Protein AF-A0A7V2EEU2-F1 (afdb_monomer)

Mean predicted aligned error: 4.74 Å

Structure (mmCIF, N/CA/C/O backbone):
data_AF-A0A7V2EEU2-F1
#
_entry.id   AF-A0A7V2EEU2-F1
#
loop_
_atom_site.group_PDB
_atom_site.id
_atom_site.type_symbol
_atom_site.label_atom_id
_atom_site.label_alt_id
_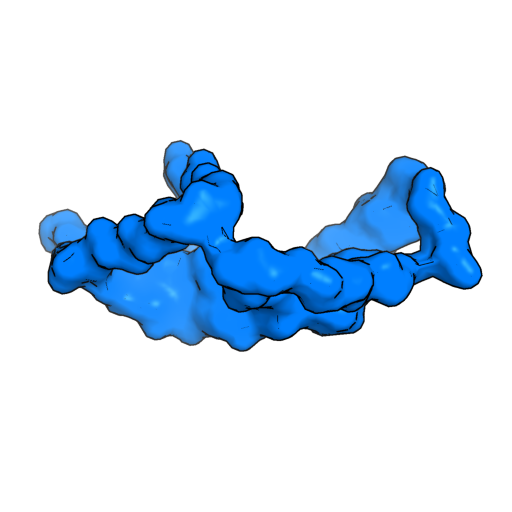atom_site.label_comp_id
_atom_site.label_asym_id
_atom_site.label_entity_id
_atom_site.label_seq_id
_atom_site.pdbx_PDB_ins_code
_atom_site.Cartn_x
_atom_site.Cartn_y
_atom_site.Cartn_z
_atom_site.occupancy
_atom_site.B_iso_or_equiv
_atom_site.auth_seq_id
_atom_site.auth_comp_id
_atom_site.auth_asym_id
_atom_site.auth_atom_id
_atom_site.pdbx_PDB_model_num
ATOM 1 N N . MET A 1 1 ? 11.937 2.080 -17.153 1.00 59.56 1 MET A N 1
ATOM 2 C CA . MET A 1 1 ? 11.679 2.896 -15.947 1.00 59.56 1 MET A CA 1
ATOM 3 C C . MET A 1 1 ? 12.474 2.258 -14.819 1.00 59.56 1 MET A C 1
ATOM 5 O O . MET A 1 1 ? 12.463 1.037 -14.732 1.00 59.56 1 MET A O 1
ATOM 9 N N . GLU A 1 2 ? 13.272 3.037 -14.096 1.00 67.00 2 GLU A N 1
ATOM 10 C CA . GLU A 1 2 ? 14.414 2.547 -13.309 1.00 67.00 2 GLU A CA 1
ATOM 11 C C . GLU A 1 2 ? 14.060 2.408 -11.816 1.00 67.00 2 GLU A C 1
ATOM 13 O O . GLU A 1 2 ? 13.466 3.313 -11.231 1.00 67.00 2 GLU A O 1
ATOM 18 N N . PHE A 1 3 ? 14.425 1.283 -11.191 1.00 81.81 3 PHE A N 1
ATOM 19 C CA . PHE A 1 3 ? 14.275 1.057 -9.748 1.00 81.81 3 PHE A CA 1
ATOM 20 C C . PHE A 1 3 ? 15.416 1.754 -8.992 1.00 81.81 3 PHE A C 1
ATOM 22 O O . PHE A 1 3 ? 16.375 1.117 -8.563 1.00 81.81 3 PHE A O 1
ATOM 29 N N . THR A 1 4 ? 15.347 3.083 -8.883 1.00 89.50 4 THR A N 1
ATOM 30 C CA . THR A 1 4 ? 16.346 3.885 -8.159 1.00 89.50 4 THR A CA 1
ATOM 31 C C . THR A 1 4 ? 15.744 4.513 -6.901 1.00 89.50 4 THR A C 1
ATOM 33 O O . THR A 1 4 ? 14.554 4.844 -6.895 1.00 89.50 4 THR A O 1
ATOM 36 N N . PRO A 1 5 ? 16.547 4.745 -5.842 1.00 91.38 5 PRO A N 1
ATOM 37 C CA . PRO A 1 5 ? 16.082 5.450 -4.645 1.00 91.38 5 PRO A CA 1
ATOM 38 C C . PRO A 1 5 ? 15.428 6.799 -4.968 1.00 91.38 5 PRO A C 1
ATOM 40 O O . PRO A 1 5 ? 14.343 7.099 -4.482 1.00 91.38 5 PRO A O 1
ATOM 43 N N . ARG A 1 6 ? 16.025 7.565 -5.889 1.00 92.56 6 ARG A N 1
ATOM 44 C CA . ARG A 1 6 ? 15.487 8.855 -6.334 1.00 92.56 6 ARG A CA 1
ATOM 45 C C . ARG A 1 6 ? 14.097 8.729 -6.967 1.00 92.56 6 ARG A C 1
ATOM 47 O O . ARG A 1 6 ? 13.212 9.514 -6.640 1.00 92.56 6 ARG A O 1
ATOM 54 N N . ALA A 1 7 ? 13.888 7.752 -7.851 1.00 90.75 7 ALA A N 1
ATOM 55 C CA . ALA A 1 7 ? 12.585 7.546 -8.485 1.00 90.75 7 ALA A CA 1
ATOM 56 C C . ALA A 1 7 ? 11.506 7.145 -7.462 1.00 90.75 7 ALA A C 1
ATOM 58 O O . ALA A 1 7 ? 10.354 7.566 -7.578 1.00 90.75 7 ALA A O 1
ATOM 59 N N . LEU A 1 8 ? 11.878 6.365 -6.439 1.00 91.19 8 LEU A N 1
ATOM 60 C CA . LEU A 1 8 ? 10.988 6.023 -5.327 1.00 91.19 8 LEU A CA 1
ATOM 61 C C . LEU A 1 8 ? 10.615 7.257 -4.499 1.00 91.19 8 LEU A C 1
ATOM 63 O O . LEU A 1 8 ? 9.439 7.447 -4.199 1.00 91.19 8 LEU A O 1
ATOM 67 N N . GLU A 1 9 ? 11.580 8.116 -4.169 1.00 93.38 9 GLU A N 1
ATOM 68 C CA . GLU A 1 9 ? 11.340 9.358 -3.422 1.00 93.38 9 GLU A CA 1
ATOM 69 C C . GLU A 1 9 ? 10.434 10.333 -4.182 1.00 93.38 9 GLU A C 1
ATOM 71 O O . GLU A 1 9 ? 9.487 10.883 -3.614 1.00 93.38 9 GLU A O 1
ATOM 76 N N . GLU A 1 10 ? 10.695 10.538 -5.475 1.00 92.88 10 GLU A N 1
ATOM 77 C CA . GLU A 1 10 ? 9.866 11.383 -6.339 1.00 92.88 10 GLU A CA 1
ATOM 78 C C . GLU A 1 10 ? 8.439 10.832 -6.425 1.00 92.88 10 GLU A C 1
ATOM 80 O O . GLU A 1 10 ? 7.471 11.583 -6.265 1.00 92.88 10 GLU A O 1
ATOM 85 N N . ARG A 1 11 ? 8.289 9.511 -6.588 1.00 92.00 11 ARG A N 1
ATOM 86 C CA . ARG A 1 11 ? 6.969 8.883 -6.620 1.00 92.00 11 ARG A CA 1
ATOM 87 C C . ARG A 1 11 ? 6.241 8.993 -5.283 1.00 92.00 11 ARG A C 1
ATOM 89 O O . ARG A 1 11 ? 5.055 9.314 -5.280 1.00 92.00 11 ARG A O 1
ATOM 96 N N . ALA A 1 12 ? 6.933 8.778 -4.167 1.00 91.31 12 ALA A N 1
ATOM 97 C CA . ALA A 1 12 ? 6.368 8.911 -2.828 1.00 91.31 12 ALA A CA 1
ATOM 98 C C . ALA A 1 12 ? 5.886 10.344 -2.552 1.00 91.31 12 ALA A C 1
ATOM 100 O O . ALA A 1 12 ? 4.824 10.530 -1.959 1.00 91.31 12 ALA A O 1
ATOM 101 N N . ARG A 1 13 ? 6.622 11.360 -3.027 1.00 92.31 13 ARG A N 1
ATOM 102 C CA . ARG A 1 13 ? 6.223 12.769 -2.905 1.00 92.31 13 ARG A CA 1
ATOM 103 C C . ARG A 1 13 ? 4.906 13.052 -3.625 1.00 92.31 13 ARG A C 1
ATOM 105 O O . ARG A 1 13 ? 4.020 13.639 -3.019 1.00 92.31 13 ARG A O 1
ATOM 112 N N . VAL A 1 14 ? 4.767 12.593 -4.870 1.00 91.19 14 VAL A N 1
ATOM 113 C CA . VAL A 1 14 ? 3.519 12.734 -5.644 1.00 91.19 14 VAL A CA 1
ATOM 114 C C . VAL A 1 14 ? 2.380 11.946 -5.002 1.00 91.19 14 VAL A C 1
ATOM 116 O O . VAL A 1 14 ? 1.254 12.426 -4.920 1.00 91.19 14 VAL A O 1
ATOM 119 N N . LEU A 1 15 ? 2.667 10.732 -4.526 1.00 90.62 15 LEU A N 1
ATOM 120 C CA . LEU A 1 15 ? 1.666 9.887 -3.888 1.00 90.62 15 LEU A CA 1
ATOM 121 C C . LEU A 1 15 ? 1.111 10.543 -2.621 1.00 90.62 15 LEU A C 1
ATOM 123 O O . LEU A 1 15 ? -0.093 10.497 -2.409 1.00 90.62 15 LEU A O 1
ATOM 127 N N . LYS A 1 16 ? 1.959 11.200 -1.820 1.00 89.75 16 LYS A N 1
ATOM 128 C CA . LYS A 1 16 ? 1.565 11.867 -0.571 1.00 89.75 16 LYS A CA 1
ATOM 129 C C . LYS A 1 16 ? 0.406 12.854 -0.748 1.00 89.75 16 LYS A C 1
ATOM 131 O O . LYS A 1 16 ? -0.394 12.991 0.168 1.00 89.75 16 LYS A O 1
ATOM 136 N N . GLU A 1 17 ? 0.289 13.501 -1.905 1.00 87.69 17 GLU A N 1
ATOM 137 C CA . GLU A 1 17 ? -0.808 14.432 -2.211 1.00 87.69 17 GLU A CA 1
ATOM 138 C C . GLU A 1 17 ? -2.171 13.733 -2.364 1.00 87.69 17 GLU A C 1
ATOM 140 O O . GLU A 1 17 ? -3.212 14.368 -2.229 1.00 87.69 17 GLU A O 1
ATOM 145 N N . GLN A 1 18 ? -2.171 12.424 -2.627 1.00 83.50 18 GLN A N 1
ATOM 146 C CA . GLN A 1 18 ? -3.363 11.592 -2.830 1.00 83.50 18 GLN A CA 1
ATOM 147 C C . GLN A 1 18 ? -3.731 10.776 -1.584 1.00 83.50 18 GLN A C 1
ATOM 149 O O . GLN A 1 18 ? -4.772 10.119 -1.561 1.00 83.50 18 GLN A O 1
ATOM 154 N N . LEU A 1 19 ? -2.865 10.768 -0.566 1.00 86.75 19 LEU A N 1
ATOM 155 C CA . LEU A 1 19 ? -3.041 9.956 0.631 1.00 86.75 19 LEU A CA 1
ATOM 156 C C . LEU A 1 19 ? -3.756 10.735 1.741 1.00 86.75 19 LEU A C 1
ATOM 158 O O . LEU A 1 19 ? -3.591 11.953 1.847 1.00 86.75 19 LEU A O 1
ATOM 162 N N . PRO A 1 20 ? -4.501 10.043 2.625 1.00 83.19 20 PRO A N 1
ATOM 163 C CA . PRO A 1 20 ? -5.007 10.653 3.846 1.00 83.19 20 PRO A CA 1
ATOM 164 C C . PRO A 1 20 ? -3.860 11.283 4.646 1.00 83.19 20 PRO A C 1
ATOM 166 O O . PRO A 1 20 ? -2.811 10.667 4.831 1.00 83.19 20 PRO A O 1
ATOM 169 N N . SER A 1 21 ? -4.065 12.487 5.181 1.00 81.75 21 SER A N 1
ATOM 170 C CA . SER A 1 21 ? -3.060 13.200 5.985 1.00 81.75 21 SER A CA 1
ATOM 171 C C . SER A 1 21 ? -2.912 12.657 7.415 1.00 81.75 21 SER A C 1
ATOM 173 O O . SER A 1 21 ? -2.373 13.343 8.283 1.00 81.75 21 SER A O 1
ATOM 175 N N . LEU A 1 22 ? -3.436 11.461 7.687 1.00 80.88 22 LEU A N 1
ATOM 176 C CA . LEU A 1 22 ? -3.437 10.848 9.009 1.00 80.88 22 LEU A CA 1
ATOM 177 C C . LEU A 1 22 ? -2.076 10.195 9.302 1.00 80.88 22 LEU A C 1
ATOM 179 O O . LEU A 1 22 ? -1.442 9.654 8.391 1.00 80.88 22 LEU A O 1
ATOM 183 N N . PRO A 1 23 ? -1.609 10.215 10.562 1.00 85.25 23 PRO A N 1
ATOM 184 C CA . PRO A 1 23 ? -0.397 9.507 10.944 1.00 85.25 23 PRO A CA 1
ATOM 185 C C . PRO A 1 23 ? -0.584 7.992 10.783 1.00 85.25 23 PRO A C 1
ATOM 187 O O . PRO A 1 23 ? -1.558 7.418 11.264 1.00 85.25 23 PRO A O 1
ATOM 190 N N . VAL A 1 24 ? 0.378 7.337 10.131 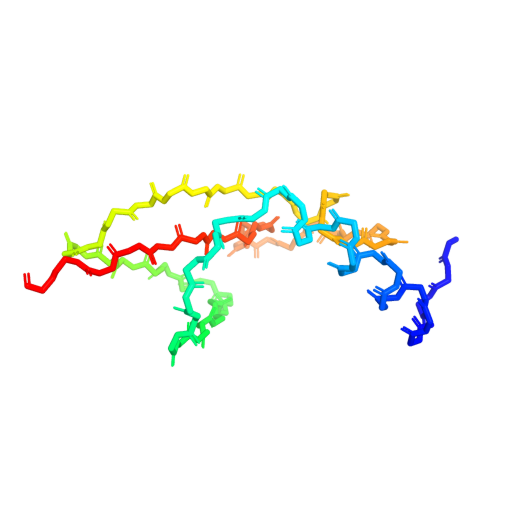1.00 88.19 24 VAL A N 1
ATOM 191 C CA . VAL A 1 24 ? 0.426 5.874 10.020 1.00 88.19 24 VAL A CA 1
ATOM 192 C C . VAL A 1 24 ? 1.149 5.316 11.243 1.00 88.19 24 VAL A C 1
ATOM 194 O O . VAL A 1 24 ? 2.327 5.603 11.448 1.00 88.19 24 VAL A O 1
ATOM 197 N N . SER A 1 25 ? 0.454 4.518 12.053 1.00 90.56 25 SER A N 1
ATOM 198 C CA . SER A 1 25 ? 1.010 3.862 13.247 1.00 90.56 25 SER A CA 1
ATOM 199 C C . SER A 1 25 ? 1.474 2.425 12.997 1.00 90.56 25 SER A C 1
ATOM 201 O O . SER A 1 25 ? 2.305 1.910 13.743 1.00 90.56 25 SER A O 1
ATOM 203 N N . LEU A 1 26 ? 0.952 1.777 11.951 1.00 90.69 26 LEU A N 1
ATOM 204 C CA . LEU A 1 26 ? 1.213 0.379 11.623 1.00 90.69 26 LEU A CA 1
ATOM 205 C C . LEU A 1 26 ? 1.203 0.174 10.105 1.00 90.69 26 LEU A C 1
ATOM 207 O O . LEU A 1 26 ? 0.335 0.693 9.405 1.00 90.69 26 LEU A O 1
ATOM 211 N N . ALA A 1 27 ? 2.141 -0.632 9.612 1.00 92.19 27 ALA A N 1
ATOM 212 C CA . ALA A 1 27 ? 2.146 -1.146 8.249 1.00 92.19 27 ALA A CA 1
ATOM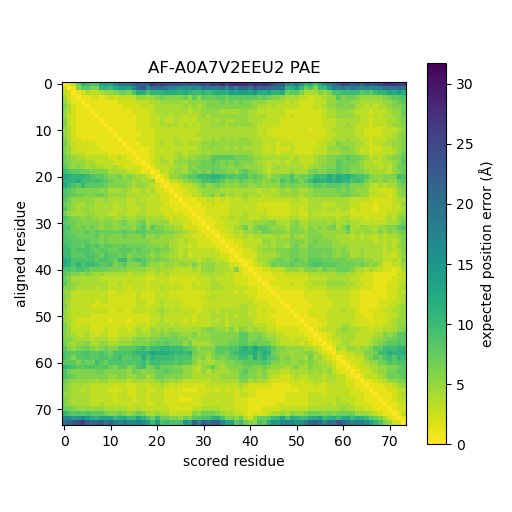 213 C C . ALA A 1 27 ? 2.158 -2.678 8.294 1.00 92.19 27 ALA A C 1
ATOM 215 O O . ALA A 1 27 ? 2.971 -3.273 9.002 1.00 92.19 27 ALA A O 1
ATOM 216 N N . VAL A 1 28 ?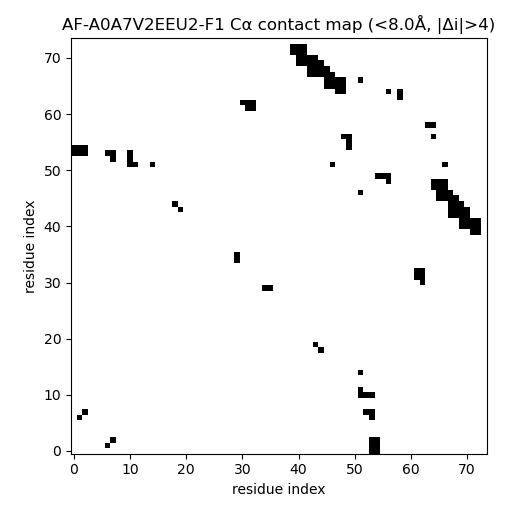 1.259 -3.309 7.539 1.00 91.56 28 VAL A N 1
ATOM 217 C CA . VAL A 1 28 ? 1.126 -4.770 7.461 1.00 91.56 28 VAL A CA 1
ATOM 218 C C . VAL A 1 28 ? 1.306 -5.206 6.013 1.00 91.56 28 VAL A C 1
ATOM 220 O O . VAL A 1 28 ? 0.831 -4.539 5.096 1.00 91.56 28 VAL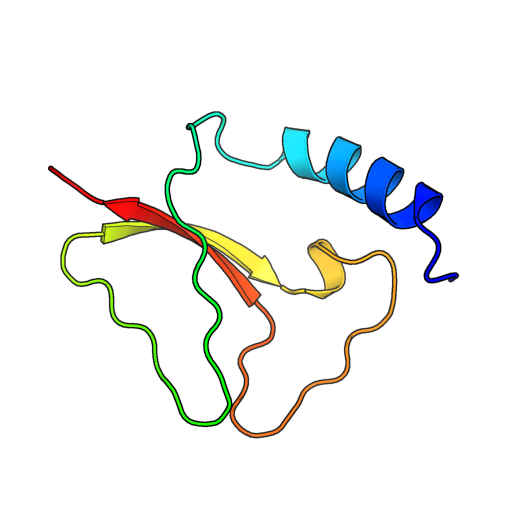 A O 1
ATOM 223 N N . VAL A 1 29 ? 1.985 -6.333 5.809 1.00 90.50 29 VAL A N 1
ATOM 224 C CA . VAL A 1 29 ? 2.183 -6.942 4.490 1.00 90.50 29 VAL A CA 1
ATOM 225 C C . VAL A 1 29 ? 1.581 -8.344 4.508 1.00 90.50 29 VAL A C 1
ATOM 227 O O . VAL A 1 29 ? 2.008 -9.190 5.292 1.00 90.50 29 VAL A O 1
ATOM 230 N N . ALA A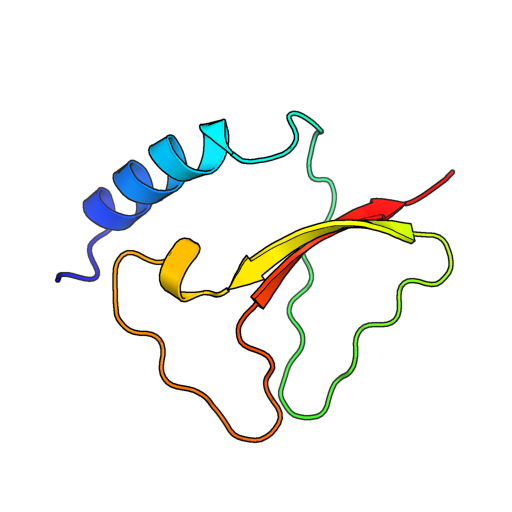 1 30 ? 0.588 -8.585 3.649 1.00 88.56 30 ALA A N 1
ATOM 231 C CA . ALA A 1 30 ? 0.010 -9.910 3.449 1.00 88.56 30 ALA A CA 1
ATOM 232 C C . ALA A 1 30 ? 0.903 -10.736 2.515 1.00 88.56 30 ALA A C 1
ATOM 234 O O . ALA A 1 30 ? 1.201 -10.315 1.397 1.00 88.56 30 ALA A O 1
ATOM 235 N N . GLY A 1 31 ? 1.340 -11.905 2.981 1.00 84.75 31 GLY A N 1
ATOM 236 C CA . GLY A 1 31 ? 2.037 -12.887 2.152 1.00 84.75 31 GLY A CA 1
ATOM 237 C C . GLY A 1 31 ? 1.079 -13.741 1.316 1.00 84.75 31 GLY A C 1
ATOM 238 O O . GLY A 1 31 ? -0.139 -13.592 1.376 1.00 84.75 31 GLY A O 1
ATOM 239 N N . SER A 1 32 ? 1.638 -14.681 0.552 1.00 85.00 32 SER A N 1
ATOM 240 C CA . SER A 1 32 ? 0.863 -15.597 -0.293 1.00 85.00 32 SER A CA 1
ATOM 241 C C . SER A 1 32 ? -0.184 -16.376 0.508 1.00 85.00 32 SER A C 1
ATOM 243 O O . SER A 1 32 ? 0.158 -17.033 1.490 1.00 85.00 32 SER A O 1
ATOM 245 N N . GLY A 1 33 ? -1.440 -16.350 0.053 1.00 83.25 33 GLY A N 1
ATOM 246 C CA . GLY A 1 33 ? -2.534 -17.106 0.675 1.00 83.25 33 GLY A CA 1
ATOM 247 C C . GLY A 1 33 ? -3.022 -16.543 2.014 1.00 83.25 33 GLY A C 1
ATOM 248 O O . GLY A 1 33 ? -3.795 -17.212 2.694 1.00 83.25 33 GLY A O 1
ATOM 249 N N . ILE A 1 34 ? -2.580 -15.339 2.394 1.00 86.19 34 ILE A N 1
ATOM 250 C CA . ILE A 1 34 ? -3.032 -14.645 3.602 1.00 86.19 34 ILE A CA 1
ATOM 251 C C . ILE A 1 34 ? -4.053 -13.579 3.212 1.00 86.19 34 ILE A C 1
ATOM 253 O O . ILE A 1 34 ? -3.764 -12.697 2.405 1.00 86.19 34 ILE A O 1
ATOM 257 N N . GLU A 1 35 ? -5.225 -13.622 3.839 1.00 84.19 35 GLU A N 1
ATOM 258 C CA . GLU A 1 35 ? -6.213 -12.548 3.782 1.00 84.19 35 GLU A CA 1
ATOM 259 C C . GLU A 1 35 ? -6.136 -11.713 5.065 1.00 84.19 35 GLU A C 1
ATOM 261 O O . GLU A 1 35 ? -6.200 -12.246 6.175 1.00 84.19 35 GLU A O 1
ATOM 266 N N . LEU A 1 36 ? -5.970 -10.396 4.922 1.00 83.62 36 LEU A N 1
ATOM 267 C CA . LEU A 1 36 ? -6.006 -9.470 6.052 1.00 83.62 36 LEU A CA 1
ATOM 268 C C . LEU A 1 36 ? -7.441 -9.003 6.275 1.00 83.62 36 LEU A C 1
ATOM 270 O O . LEU A 1 36 ? -8.005 -8.292 5.444 1.00 83.62 36 LEU A O 1
ATOM 274 N N . VAL A 1 37 ? -7.998 -9.363 7.428 1.00 84.44 37 VAL A N 1
ATOM 275 C CA . VAL A 1 37 ? -9.320 -8.914 7.867 1.00 84.44 37 VAL A CA 1
ATOM 276 C C . VAL A 1 37 ? -9.141 -7.970 9.049 1.00 84.44 37 VAL A C 1
ATOM 278 O O . VAL A 1 37 ? -8.568 -8.343 10.071 1.00 84.44 37 VAL A O 1
ATOM 281 N N . LEU A 1 38 ? -9.632 -6.740 8.904 1.00 86.31 38 LEU A N 1
ATOM 282 C CA . LEU A 1 38 ? -9.610 -5.709 9.941 1.00 86.31 38 LEU A CA 1
ATOM 283 C C . LEU A 1 38 ? -11.062 -5.325 10.279 1.00 86.31 38 LEU A C 1
ATOM 285 O O . LEU A 1 38 ? -11.590 -4.381 9.693 1.00 86.31 38 LEU A O 1
ATOM 289 N N . PRO A 1 39 ? -11.742 -6.082 11.162 1.00 84.25 39 PRO A N 1
ATOM 290 C CA . PRO A 1 39 ? -13.189 -5.964 11.362 1.00 84.25 39 PRO A CA 1
ATOM 291 C C . PRO A 1 39 ? -13.619 -4.625 11.979 1.00 84.25 39 PRO A C 1
ATOM 293 O O . PRO A 1 39 ? -14.702 -4.136 11.676 1.00 84.25 39 PRO A O 1
ATOM 296 N N . GLU A 1 40 ? -12.763 -4.009 12.794 1.00 90.38 40 GLU A N 1
ATOM 297 C CA . GLU A 1 40 ? -13.013 -2.714 13.451 1.00 90.38 40 GLU A CA 1
ATOM 298 C C . GLU A 1 40 ? -12.326 -1.550 12.719 1.00 90.38 40 GLU A C 1
ATOM 300 O O . GLU A 1 40 ? -12.091 -0.479 13.280 1.00 90.38 40 GLU A O 1
ATOM 305 N N . ALA A 1 41 ? -11.965 -1.755 11.450 1.00 90.69 41 ALA A N 1
ATOM 306 C CA . ALA A 1 41 ? -11.322 -0.735 10.644 1.00 90.69 41 ALA A CA 1
ATOM 307 C C . ALA A 1 41 ? -12.155 -0.366 9.420 1.00 90.69 41 ALA A C 1
ATOM 309 O O . ALA A 1 41 ? -12.721 -1.207 8.720 1.00 90.69 41 ALA A O 1
ATOM 310 N N . ARG A 1 42 ? -12.161 0.926 9.107 1.00 91.44 42 ARG A N 1
ATOM 311 C CA . ARG A 1 42 ? -12.748 1.464 7.887 1.00 91.44 42 ARG A CA 1
ATOM 312 C C . ARG A 1 42 ? -11.663 1.625 6.829 1.00 91.44 42 ARG A C 1
ATOM 314 O O . ARG A 1 42 ? -10.710 2.378 7.028 1.00 91.44 42 ARG A O 1
ATOM 321 N N . LYS A 1 43 ? -11.818 0.962 5.679 1.00 91.06 43 LYS A N 1
ATOM 322 C CA . LYS A 1 43 ? -10.955 1.191 4.510 1.00 91.06 43 LYS A CA 1
ATOM 323 C C . LYS A 1 43 ? -11.213 2.600 3.966 1.00 91.06 43 LYS A C 1
ATOM 325 O O . LYS A 1 43 ? -12.333 2.909 3.567 1.00 91.06 43 LYS A O 1
ATOM 330 N N . LEU A 1 44 ? -10.189 3.447 3.966 1.00 91.88 44 LEU A N 1
ATOM 331 C CA . LEU A 1 44 ? -10.259 4.827 3.473 1.00 91.88 44 LEU A CA 1
ATOM 332 C C . LEU A 1 44 ? -9.922 4.927 1.986 1.00 91.88 44 LEU A C 1
ATOM 334 O O . LEU A 1 44 ? -10.508 5.728 1.264 1.00 91.88 44 LEU A O 1
ATOM 338 N N . LEU A 1 45 ? -8.942 4.139 1.549 1.00 91.88 45 LEU A N 1
ATOM 339 C CA . LEU A 1 45 ? -8.392 4.191 0.203 1.00 91.88 45 LEU A CA 1
ATOM 340 C C . LEU A 1 45 ? -7.821 2.826 -0.171 1.00 91.88 45 LEU A C 1
ATOM 342 O O . LEU A 1 45 ? -7.238 2.139 0.669 1.00 91.88 45 LEU A O 1
ATOM 346 N N . GLU A 1 46 ? -7.939 2.472 -1.444 1.00 92.94 46 GLU A N 1
ATOM 347 C CA . GLU A 1 46 ? -7.230 1.355 -2.052 1.00 92.94 46 GLU A CA 1
ATOM 348 C C . GLU A 1 46 ? -6.618 1.814 -3.368 1.00 92.94 46 GLU A C 1
ATOM 350 O O . GLU A 1 46 ? -7.292 2.415 -4.202 1.00 92.94 46 GLU A O 1
ATOM 355 N N . LEU A 1 47 ? -5.328 1.549 -3.531 1.00 92.94 47 LEU A N 1
ATOM 356 C CA . LEU A 1 47 ? -4.561 1.878 -4.719 1.00 92.94 47 LEU A CA 1
ATOM 357 C C . LEU A 1 47 ? -3.975 0.599 -5.292 1.00 92.94 47 LEU A C 1
ATOM 359 O O . LEU A 1 47 ? -3.340 -0.180 -4.579 1.00 92.94 47 LEU A O 1
ATOM 363 N N . ALA A 1 48 ? -4.120 0.405 -6.595 1.00 91.69 48 ALA A N 1
ATOM 364 C CA . ALA A 1 48 ? -3.389 -0.638 -7.290 1.00 91.69 48 ALA A CA 1
ATOM 365 C C . ALA A 1 48 ? -1.893 -0.293 -7.327 1.00 91.69 48 ALA A C 1
ATOM 367 O O . ALA A 1 48 ? -1.506 0.867 -7.454 1.00 91.69 48 ALA A O 1
ATOM 368 N N . TYR A 1 49 ? -1.019 -1.296 -7.278 1.00 91.88 49 TYR A N 1
ATOM 369 C CA . TYR A 1 49 ? 0.433 -1.089 -7.237 1.00 91.88 49 TYR A CA 1
ATOM 370 C C . TYR A 1 49 ? 1.001 -0.292 -8.414 1.00 91.88 49 TYR A C 1
ATOM 372 O O . TYR A 1 49 ? 1.955 0.457 -8.223 1.00 91.88 49 TYR A O 1
ATOM 380 N N . HIS A 1 50 ? 0.400 -0.364 -9.603 1.00 89.75 50 HIS A N 1
ATOM 381 C CA . HIS A 1 50 ? 0.816 0.467 -10.741 1.00 89.75 50 HIS A CA 1
ATOM 382 C C . HIS A 1 50 ? 0.557 1.970 -10.513 1.00 89.75 50 HIS A C 1
ATOM 384 O O . HIS A 1 50 ? 1.151 2.813 -11.177 1.00 89.75 50 HIS A O 1
ATOM 390 N N . GLN A 1 51 ? -0.314 2.313 -9.561 1.00 90.19 51 GLN A N 1
ATOM 391 C CA . GLN A 1 51 ? -0.546 3.676 -9.086 1.00 90.19 51 GLN A CA 1
ATOM 392 C C . GLN A 1 51 ? 0.375 4.036 -7.913 1.00 90.19 51 GLN A C 1
ATOM 394 O O . GLN A 1 51 ? 0.386 5.183 -7.485 1.00 90.19 51 GLN A O 1
ATOM 399 N N . VAL A 1 52 ? 1.164 3.107 -7.379 1.00 91.75 52 VAL A N 1
ATOM 400 C CA . VAL A 1 52 ? 2.054 3.350 -6.233 1.00 91.75 52 VAL A CA 1
ATOM 401 C C . VAL A 1 52 ? 3.509 3.357 -6.680 1.00 91.75 52 VAL A C 1
ATOM 403 O O . VAL A 1 52 ? 4.244 4.275 -6.334 1.00 91.75 52 VAL A O 1
ATOM 406 N N . PHE A 1 53 ? 3.917 2.385 -7.490 1.00 90.88 53 PHE A N 1
ATOM 407 C CA . PHE A 1 53 ? 5.312 2.166 -7.853 1.00 90.88 53 PHE A CA 1
ATOM 408 C C . PHE A 1 53 ? 5.659 2.730 -9.238 1.00 90.88 53 PHE A C 1
ATOM 410 O O . PHE A 1 53 ? 4.851 2.636 -10.161 1.00 90.88 53 PHE A O 1
ATOM 417 N N . PRO A 1 54 ? 6.877 3.275 -9.427 1.00 89.06 54 PRO A N 1
ATOM 418 C CA . PRO A 1 54 ? 7.334 3.809 -10.712 1.00 89.06 54 PRO A CA 1
ATOM 419 C C . PRO A 1 54 ? 7.856 2.717 -11.671 1.00 89.06 54 PRO A C 1
ATOM 421 O O . PRO A 1 54 ? 8.707 2.975 -12.519 1.00 89.06 54 PRO A O 1
ATOM 424 N N . PHE A 1 55 ? 7.408 1.472 -11.523 1.00 87.44 55 PHE A N 1
ATOM 425 C CA . PHE A 1 55 ? 7.850 0.328 -12.320 1.00 87.44 55 PHE A CA 1
ATOM 426 C C . PHE A 1 55 ? 6.724 -0.705 -12.439 1.00 87.44 55 PHE A C 1
ATOM 428 O O . PHE A 1 55 ? 5.824 -0.733 -11.595 1.00 87.44 55 PHE A O 1
ATOM 435 N N . PRO A 1 56 ? 6.741 -1.550 -13.487 1.00 85.38 56 PRO A N 1
ATOM 436 C CA . PRO A 1 56 ? 5.739 -2.592 -13.645 1.00 85.38 56 PRO A CA 1
ATOM 437 C C . PRO A 1 56 ? 5.812 -3.578 -12.479 1.00 85.38 56 PRO A C 1
ATOM 439 O O . PRO A 1 56 ? 6.879 -4.101 -12.161 1.00 85.38 56 PRO A O 1
ATOM 442 N N . VAL A 1 57 ? 4.660 -3.849 -11.868 1.00 85.56 57 VAL A N 1
ATOM 443 C CA . VAL A 1 57 ? 4.520 -4.911 -10.873 1.00 85.56 57 VAL A CA 1
ATOM 444 C C . VAL A 1 57 ? 3.713 -6.039 -11.490 1.00 85.56 57 VAL A C 1
ATOM 446 O O . VAL A 1 57 ? 2.585 -5.837 -11.940 1.00 85.56 57 VAL A O 1
ATOM 449 N N . HIS A 1 58 ? 4.315 -7.221 -11.551 1.00 82.81 58 HIS A N 1
ATOM 450 C CA . HIS A 1 58 ? 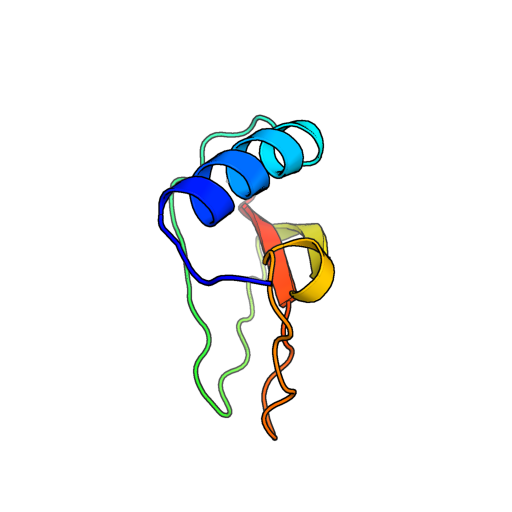3.663 -8.403 -12.094 1.00 82.81 58 HIS A CA 1
ATOM 451 C C . HIS A 1 58 ? 2.679 -8.983 -11.076 1.00 82.81 58 HIS A C 1
ATOM 453 O O . HIS A 1 58 ? 2.958 -9.016 -9.877 1.00 82.81 58 HIS A O 1
ATOM 459 N N . GLY A 1 59 ? 1.528 -9.449 -11.561 1.00 79.19 59 GLY A N 1
ATOM 460 C CA . GLY A 1 59 ? 0.591 -10.200 -10.735 1.00 79.19 59 GLY A CA 1
ATOM 461 C C . GLY A 1 59 ? 1.214 -11.524 -10.297 1.00 79.19 59 GLY A C 1
ATOM 462 O O . GLY A 1 59 ? 1.795 -12.239 -11.114 1.00 79.19 59 GLY A O 1
ATOM 463 N N . LEU A 1 60 ? 1.082 -11.846 -9.014 1.00 79.94 60 LEU A N 1
ATOM 464 C CA . LEU A 1 60 ? 1.440 -13.147 -8.458 1.00 79.94 60 LEU A CA 1
ATOM 465 C C . LEU A 1 60 ? 0.153 -13.886 -8.095 1.00 79.94 60 LEU A C 1
ATOM 467 O O . LEU A 1 60 ? -0.784 -13.290 -7.566 1.00 79.94 60 LEU A O 1
ATOM 471 N N . ILE A 1 61 ? 0.089 -15.186 -8.388 1.00 80.88 61 ILE A N 1
ATOM 472 C CA . ILE A 1 61 ? -1.083 -16.005 -8.054 1.00 80.88 61 ILE A CA 1
ATOM 473 C C . ILE A 1 61 ? -1.293 -15.977 -6.535 1.00 80.88 61 ILE A C 1
ATOM 475 O O . ILE A 1 61 ? -0.353 -16.200 -5.773 1.00 80.88 61 ILE A O 1
ATOM 479 N N . GLY A 1 62 ? -2.528 -15.705 -6.103 1.00 78.56 62 GLY A N 1
ATOM 480 C CA . GLY A 1 62 ? -2.877 -15.596 -4.684 1.00 78.56 62 GLY A CA 1
ATOM 481 C C . GLY A 1 62 ? -2.489 -14.265 -4.033 1.00 78.56 62 GLY A C 1
ATOM 482 O O . GLY A 1 62 ? -2.477 -14.189 -2.808 1.00 78.56 62 GLY A O 1
ATOM 483 N N . HIS A 1 63 ? -2.169 -13.239 -4.831 1.00 80.31 63 HIS A N 1
ATOM 484 C CA . HIS A 1 63 ? -1.909 -11.876 -4.366 1.00 80.31 63 HIS A CA 1
ATOM 485 C C . HIS A 1 63 ? -2.862 -10.884 -5.019 1.00 80.31 63 HIS A C 1
ATOM 487 O O . HIS A 1 63 ? -3.074 -10.914 -6.231 1.00 80.31 63 HIS A O 1
ATOM 493 N N . THR A 1 64 ? -3.340 -9.936 -4.222 1.00 85.56 64 THR A N 1
ATOM 494 C CA . THR A 1 64 ? -4.017 -8.739 -4.721 1.00 85.56 64 THR A CA 1
ATOM 495 C C . THR A 1 64 ? -3.020 -7.581 -4.621 1.00 85.56 64 THR A C 1
ATOM 497 O O . THR A 1 64 ? -2.717 -7.153 -3.507 1.00 85.56 64 THR A O 1
ATOM 500 N N . PRO A 1 65 ? -2.427 -7.106 -5.740 1.00 89.19 65 PRO A N 1
ATOM 501 C CA . PRO A 1 65 ? -1.328 -6.137 -5.728 1.00 89.19 65 PRO A CA 1
ATOM 502 C C . PRO A 1 65 ? -1.850 -4.720 -5.461 1.00 89.19 65 PRO A C 1
ATOM 504 O O . PRO A 1 65 ? -1.904 -3.865 -6.352 1.00 89.19 65 PRO A O 1
ATOM 507 N N . THR A 1 66 ? -2.272 -4.490 -4.222 1.00 91.38 66 THR A N 1
ATOM 508 C CA . THR A 1 66 ? -2.898 -3.252 -3.763 1.00 91.38 66 THR A CA 1
ATOM 509 C C . THR A 1 66 ? -2.271 -2.758 -2.470 1.00 91.38 66 THR A C 1
ATOM 511 O O . THR A 1 66 ? -1.944 -3.544 -1.584 1.00 91.38 66 THR A O 1
ATOM 514 N N . LEU A 1 67 ? -2.173 -1.440 -2.337 1.00 92.00 67 LEU A N 1
ATOM 515 C CA . LEU A 1 67 ? -1.914 -0.742 -1.085 1.00 92.00 67 LEU A CA 1
ATOM 516 C C . LEU A 1 67 ? -3.249 -0.196 -0.576 1.00 92.00 67 LEU A C 1
ATOM 518 O O . LEU A 1 67 ? -3.932 0.512 -1.313 1.00 92.00 67 LEU A O 1
ATOM 522 N N . SER A 1 68 ? -3.619 -0.492 0.667 1.00 91.88 68 SER A N 1
ATOM 523 C CA . SER A 1 68 ? -4.846 0.042 1.265 1.00 91.88 68 SER A CA 1
ATOM 524 C C . SER A 1 68 ? -4.561 0.768 2.575 1.00 91.88 68 SER A C 1
ATOM 526 O O . SER A 1 68 ? -3.716 0.349 3.364 1.00 91.88 68 SER A O 1
ATOM 528 N N . PHE A 1 69 ? -5.267 1.877 2.787 1.00 92.00 69 PHE A N 1
ATOM 529 C CA . PHE A 1 69 ? -5.229 2.655 4.022 1.00 92.00 69 PHE A CA 1
ATOM 530 C C . PHE A 1 69 ? -6.486 2.367 4.820 1.00 92.00 69 PHE A C 1
ATOM 532 O O . PHE A 1 69 ? -7.597 2.414 4.286 1.00 92.00 69 PHE A O 1
ATOM 539 N N . TRP A 1 70 ? -6.296 2.100 6.104 1.00 92.31 70 TRP A N 1
ATOM 540 C CA . TRP A 1 70 ? -7.361 1.749 7.024 1.00 92.31 70 TRP A CA 1
ATOM 541 C C . TRP A 1 70 ? -7.291 2.648 8.247 1.00 92.31 70 TRP A C 1
ATOM 543 O O . TRP A 1 70 ? -6.210 2.953 8.747 1.00 92.31 70 TRP A O 1
ATOM 553 N N . GLU A 1 71 ? -8.456 3.056 8.720 1.00 91.75 71 GLU A N 1
ATOM 554 C CA . GLU A 1 71 ? -8.637 3.764 9.977 1.00 91.75 71 GLU A CA 1
ATOM 555 C C . GLU A 1 71 ? -9.244 2.788 10.977 1.00 91.75 71 GLU A C 1
ATOM 557 O O . GLU A 1 71 ? -10.378 2.346 10.789 1.00 91.75 71 GLU A O 1
ATOM 562 N N . VAL A 1 72 ? -8.482 2.421 12.007 1.00 87.81 72 VAL A N 1
ATOM 563 C CA . VAL A 1 72 ? -9.004 1.634 13.129 1.00 87.81 72 VAL A CA 1
ATOM 564 C C . VAL A 1 72 ? -9.876 2.560 13.967 1.00 87.81 72 VAL A C 1
ATOM 566 O O . VAL A 1 72 ? -9.409 3.613 14.402 1.00 87.81 72 VAL A O 1
ATOM 569 N N . GLN A 1 73 ? -11.140 2.193 14.155 1.00 78.75 73 GLN A N 1
ATOM 570 C CA . GLN A 1 73 ? -12.042 2.935 15.027 1.00 78.75 73 GLN A CA 1
ATOM 571 C C . GLN A 1 73 ? -11.733 2.531 16.472 1.00 78.75 73 GLN A C 1
ATOM 573 O O . GLN A 1 73 ? -11.772 1.348 16.795 1.00 78.75 73 GLN A O 1
ATOM 578 N N . GLY A 1 74 ? -11.337 3.503 17.295 1.00 63.41 74 GLY A N 1
ATOM 579 C CA . GLY A 1 74 ? -11.093 3.326 18.731 1.00 63.41 74 GLY A CA 1
ATOM 580 C C . GLY A 1 74 ? -12.275 3.759 19.582 1.00 63.41 74 GLY A C 1
ATOM 581 O O . G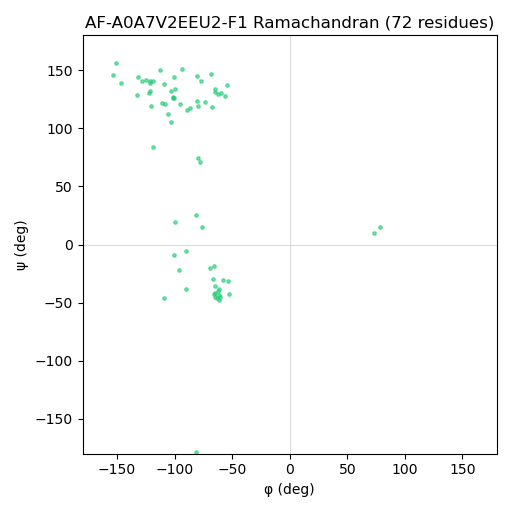LY A 1 74 ? -13.111 4.541 19.071 1.00 63.41 74 GLY A O 1
#

Organism: NCBI:txid1312852

InterPro domains:
  IPR035994 Nucleoside phosphorylase superfamily 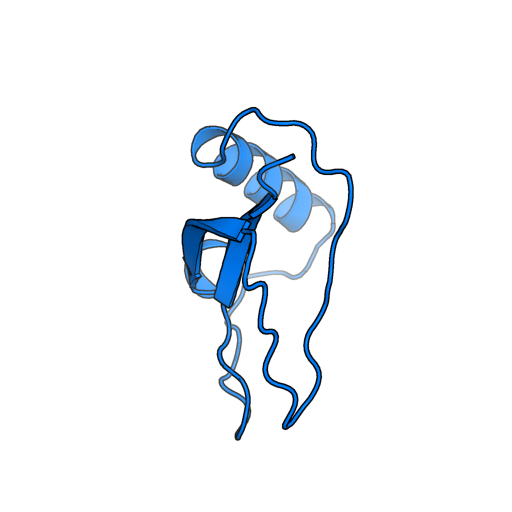[G3DSA:3.40.50.1580] (3-74)

Solvent-accessible surface area (backbone atoms only — not comparable to full-atom values): 5056 Å² total; per-residue (Å²): 119,67,99,41,74,67,52,52,52,56,40,50,57,61,48,53,78,78,46,80,92,66,88,82,89,77,86,86,81,77,56,81,80,51,82,88,81,61,90,64,38,48,78,76,47,76,40,51,41,73,78,63,44,78,45,93,74,81,89,49,90,67,56,77,70,57,50,71,45,69,46,71,70,129

Sequence (74 aa):
MEFTPRALEERARVLKEQLPSLPVSLAVVAGSGIELVLPEARKLLELAYHQVFPFPVHGLIGHTPTLSFWEVQG

pLDDT: mean 87.09, std 6.41, range [59.56, 93.38]

Nearest PDB structures (foldseek):
  5etj-assembly1_B  TM=6.920E-01  e=1.135E+00  Homo sapiens

Secondary structure (DSSP, 8-state):
----HHHHHHHHHHHHTTS--SPP-------TT-----TTEEEEEEEEGGGT-SS-----TT---EEEEEEE--

Radius of gyration: 13.73 Å; Cα contacts (8 Å, |Δi|>4): 68; chains: 1; bounding box: 30×32×35 Å

Foldseek 3Di:
DDPDPVQLVVLVVVVCVVDDPDDDPDDDDADAQDDDDDPQKDWPDKDAVVSRDPDDDDDDPRDRRIDIDIDRDD